Protein AF-0000000081539614 (afdb_homodimer)

pLDDT: mean 86.67, std 14.62, range [28.11, 97.62]

InterPro domains:
  IPR007257 DNA replication complex GINS protein Psf2 [PTHR12772] (9-79)
  IPR056784 DNA replication complex GINS protein PSF2, N-terminal domain [PF25005] (13-72)
  IPR056784 DNA replication complex GINS protein PSF2, N-terminal domain [cd21694] (13-74)

Nearest PDB structures (foldseek):
  8q6o-assembly1_H  TM=7.334E-01  e=3.463E-07  Xenopus laevis
  2e9x-assembly1_B  TM=7.491E-01  e=1.817E-06  Homo sapiens
  2eho-assembly1_C  TM=7.330E-01  e=1.705E-06  Homo sapiens
  8ouw-assembly1_B  TM=8.149E-01  e=2.645E-05  Caenorhabditis elegans
  5u8t-assembly1_B  TM=4.948E-01  e=7.763E-04  Saccharomyces cerevisiae S288C

Organism: NCBI:txid157183

Foldseek 3Di:
DAPPVVLPCPDDPVRSVLVLQVVQKFKKAFPDFDAWDQDPNGIWDRHDPRDITIGGPVVVVVCVVVVGIGTDDDPVPDD/DAPPVVLPCPDDPVRSVLVLQVVQKFKKAFPDADQWDQDPNGIWDRHDPRDITIGGPVVVVVCVVVVGIGTDDDPVPDD

Sequence (158 aa):
MALPRSLDAGFLPSEVEYIASIETEVKIVPLLSFDRVRLLGGIYGPFRPPAQAKVPLWLAAYLKRRNKCAIVPPAWLTVMALPRSLDAGFLPSEVEYIASIETEVKIVPLLSFDRVRLLGGIYGPFRPPAQAKVPLWLAAYLKRRNKCAIVPPAWLTV

Radius of gyration: 15.55 Å; Cα contacts (8 Å, |Δi|>4): 298; chains: 2; bounding box: 23×44×35 Å

Secondary structure (DSSP, 8-state):
--S-TTT-SS--HHHHHHHHHHHTEEEEEESS-B--EE-SS-EE--B-TTS-EEEEHHHHHHHHHTTSEEEE--TT---/--S-TTT-SS--HHHHHHHHHHHTEEEEEESS-B--EE-SS-EE--B-TTS-EEEEHHHHHHHHHTTSEEEE--TT---

Structure (mmCIF, N/CA/C/O backbone):
data_AF-0000000081539614-model_v1
#
loop_
_entity.id
_entity.type
_entity.pdbx_description
1 polymer 'DNA replication complex GINS protein PSF2'
#
loop_
_atom_site.group_PDB
_atom_site.id
_atom_site.type_symbol
_atom_site.label_atom_id
_atom_site.label_alt_id
_atom_site.label_comp_id
_atom_site.label_asym_id
_atom_site.label_entity_id
_atom_site.label_seq_id
_atom_site.pdbx_PDB_ins_code
_atom_site.Cartn_x
_atom_site.Cartn_y
_atom_site.Cartn_z
_atom_site.occupancy
_atom_site.B_iso_or_equiv
_atom_site.auth_seq_id
_atom_site.auth_comp_id
_atom_site.auth_asym_id
_atom_site.auth_atom_id
_atom_site.pdbx_PDB_model_num
ATOM 1 N N . MET A 1 1 ? 3.887 -14.008 -19.172 1 28.11 1 MET A N 1
ATOM 2 C CA . MET A 1 1 ? 3.025 -14.891 -18.391 1 28.11 1 MET A CA 1
ATOM 3 C C . MET A 1 1 ? 2.146 -14.086 -17.422 1 28.11 1 MET A C 1
ATOM 5 O O . MET A 1 1 ? 2.637 -13.203 -16.719 1 28.11 1 MET A O 1
ATOM 9 N N . ALA A 1 2 ? 0.831 -13.977 -17.641 1 38.81 2 ALA A N 1
ATOM 10 C CA . ALA A 1 2 ? -0.249 -13.195 -17.031 1 38.81 2 ALA A CA 1
ATOM 11 C C . ALA A 1 2 ? -0.242 -13.336 -15.516 1 38.81 2 ALA A C 1
ATOM 13 O O . ALA A 1 2 ? 0.334 -14.281 -14.977 1 38.81 2 ALA A O 1
ATOM 14 N N . LEU A 1 3 ? -0.349 -12.305 -14.812 1 51.34 3 LEU A N 1
ATOM 15 C CA . LEU A 1 3 ? -0.748 -12.609 -13.445 1 51.34 3 LEU A CA 1
ATOM 16 C C . LEU A 1 3 ? -1.45 -13.969 -13.383 1 51.34 3 LEU A C 1
ATOM 18 O O . LEU A 1 3 ? -2.127 -14.367 -14.328 1 51.34 3 LEU A O 1
ATOM 22 N N . PRO A 1 4 ? -0.875 -14.984 -12.562 1 50.72 4 PRO A N 1
ATOM 23 C CA . PRO A 1 4 ? -1.728 -16.172 -12.625 1 50.72 4 PRO A CA 1
ATOM 24 C C . PRO A 1 4 ? -3.182 -15.844 -12.953 1 50.72 4 PRO A C 1
ATOM 26 O O . PRO A 1 4 ? -3.648 -14.742 -12.664 1 50.72 4 PRO A O 1
ATOM 29 N N . ARG A 1 5 ? -3.631 -16.516 -13.953 1 50.88 5 ARG A N 1
ATOM 30 C CA . ARG A 1 5 ? -5.039 -16.328 -14.281 1 50.88 5 ARG A CA 1
ATOM 31 C C . ARG A 1 5 ? -5.801 -15.711 -13.109 1 50.88 5 ARG A C 1
ATOM 33 O O . ARG A 1 5 ? -6.758 -14.961 -13.312 1 50.88 5 ARG A O 1
ATOM 40 N N . SER A 1 6 ? -5.098 -15.938 -11.938 1 54.38 6 SER A N 1
ATOM 41 C CA . SER A 1 6 ? -5.828 -15.609 -10.719 1 54.38 6 SER A CA 1
ATOM 42 C C . SER A 1 6 ? -5.762 -14.117 -10.422 1 54.38 6 SER A C 1
ATOM 44 O O . SER A 1 6 ? -6.707 -13.547 -9.867 1 54.38 6 SER A O 1
ATOM 46 N N . LEU A 1 7 ? -4.641 -13.5 -10.633 1 56.75 7 LEU A N 1
ATOM 47 C CA . LEU A 1 7 ? -4.645 -12.055 -10.43 1 56.75 7 LEU A CA 1
ATOM 48 C C . LEU A 1 7 ? -5.055 -11.32 -11.703 1 56.75 7 LEU A C 1
ATOM 50 O O . LEU A 1 7 ? -5.535 -10.188 -11.648 1 56.75 7 LEU A O 1
ATOM 54 N N . ASP A 1 8 ? -4.852 -12.102 -12.859 1 57.62 8 ASP A N 1
ATOM 55 C CA . ASP A 1 8 ? -5.098 -11.539 -14.188 1 57.62 8 ASP A CA 1
ATOM 56 C C . ASP A 1 8 ? -6.555 -11.719 -14.594 1 57.62 8 ASP A C 1
ATOM 58 O O . ASP A 1 8 ? -6.867 -11.789 -15.789 1 57.62 8 ASP A O 1
ATOM 62 N N . ALA A 1 9 ? -7.375 -11.828 -13.734 1 61.03 9 ALA A N 1
ATOM 63 C CA . ALA A 1 9 ? -8.758 -11.977 -14.164 1 61.03 9 ALA A CA 1
ATOM 64 C C . ALA A 1 9 ? -9.094 -11 -15.297 1 61.03 9 ALA A C 1
ATOM 66 O O . ALA A 1 9 ? -10.258 -10.633 -15.477 1 61.03 9 ALA A O 1
ATOM 67 N N . GLY A 1 10 ? -7.938 -10.625 -16.047 1 78.25 10 GLY A N 1
ATOM 68 C CA . GLY A 1 10 ? -8.367 -9.758 -17.141 1 78.25 10 GLY A CA 1
ATOM 69 C C . GLY A 1 10 ? -8.297 -8.281 -16.781 1 78.25 10 GLY A C 1
ATOM 70 O O . GLY A 1 10 ? -8.672 -7.43 -17.578 1 78.25 10 GLY A O 1
ATOM 71 N N . PHE A 1 11 ? -7.879 -8.055 -15.789 1 85.94 11 PHE A N 1
ATOM 72 C CA . PHE A 1 11 ? -7.848 -6.664 -15.359 1 85.94 11 PHE A CA 1
ATOM 73 C C . PHE A 1 11 ? -6.645 -5.941 -15.961 1 85.94 11 PHE A C 1
ATOM 75 O O . PHE A 1 11 ? -5.566 -6.523 -16.078 1 85.94 11 PHE A O 1
ATOM 82 N N . LEU A 1 12 ? -6.891 -4.703 -16.297 1 88.38 12 LEU A N 1
ATOM 83 C CA . LEU A 1 12 ? -5.781 -3.824 -16.656 1 88.38 12 LEU A CA 1
ATOM 84 C C . LEU A 1 12 ? -4.922 -3.516 -15.43 1 88.38 12 LEU A C 1
ATOM 86 O O . LEU A 1 12 ? -5.41 -3.555 -14.297 1 88.38 12 LEU A O 1
ATOM 90 N N . PRO A 1 13 ? -3.729 -3.221 -15.703 1 89.12 13 PRO A N 1
ATOM 91 C CA . PRO A 1 13 ? -2.846 -2.877 -14.586 1 89.12 13 PRO A CA 1
ATOM 92 C C . PRO A 1 13 ? -3.432 -1.799 -13.68 1 89.12 13 PRO A C 1
ATOM 94 O O . PRO A 1 13 ? -3.328 -1.895 -12.453 1 89.12 13 PRO A O 1
ATOM 97 N N . SER A 1 14 ? -3.998 -0.842 -14.281 1 88.38 14 SER A N 1
ATOM 98 C CA . SER A 1 14 ? -4.609 0.239 -13.516 1 88.38 14 SER A CA 1
ATOM 99 C C . SER A 1 14 ? -5.754 -0.275 -12.656 1 88.38 14 SER A C 1
ATOM 101 O O . SER A 1 14 ? -5.957 0.198 -11.531 1 88.38 14 SER A O 1
ATOM 103 N N . GLU A 1 15 ? -6.484 -1.229 -13.133 1 90.75 15 GLU A N 1
ATOM 104 C CA . GLU A 1 15 ? -7.609 -1.81 -12.406 1 90.75 15 GLU A CA 1
ATOM 105 C C . GLU A 1 15 ? -7.133 -2.633 -11.219 1 90.75 15 GLU A C 1
ATOM 107 O O . GLU A 1 15 ? -7.719 -2.562 -10.133 1 90.75 15 GLU A O 1
ATOM 112 N N . VAL A 1 16 ? -6.07 -3.34 -11.43 1 90.44 16 VAL A N 1
ATOM 113 C CA . VAL A 1 16 ? -5.516 -4.152 -10.352 1 90.44 16 VAL A CA 1
ATOM 114 C C . VAL A 1 16 ? -5.047 -3.252 -9.211 1 90.44 16 VAL A C 1
ATOM 116 O O . VAL A 1 16 ? -5.348 -3.508 -8.047 1 90.44 16 VAL A O 1
ATOM 119 N N . GLU A 1 17 ? -4.371 -2.191 -9.617 1 91.38 17 GLU A N 1
ATOM 120 C CA . GLU A 1 17 ? -3.869 -1.26 -8.609 1 91.38 17 GLU A CA 1
ATOM 121 C C . GLU A 1 17 ? -5.016 -0.587 -7.859 1 91.38 17 GLU A C 1
ATOM 123 O O . GLU A 1 17 ? -4.934 -0.376 -6.648 1 91.38 17 GLU A O 1
ATOM 128 N N . TYR A 1 18 ? -6.059 -0.31 -8.68 1 91.94 18 TYR A N 1
ATOM 129 C CA . TYR A 1 18 ? -7.23 0.3 -8.062 1 91.94 18 TYR A CA 1
ATOM 130 C C . TYR A 1 18 ? -7.895 -0.663 -7.082 1 91.94 18 TYR A C 1
ATOM 132 O O . TYR A 1 18 ? -8.211 -0.286 -5.953 1 91.94 18 TYR A O 1
ATOM 140 N N . ILE A 1 19 ? -8.094 -1.866 -7.445 1 92.38 19 ILE A N 1
ATOM 141 C CA . ILE A 1 19 ? -8.75 -2.883 -6.629 1 92.38 19 ILE A CA 1
ATOM 142 C C . ILE A 1 19 ? -7.91 -3.16 -5.383 1 92.38 19 ILE A C 1
ATOM 144 O O . ILE A 1 19 ? -8.445 -3.225 -4.273 1 92.38 19 ILE A O 1
ATOM 148 N N . ALA A 1 20 ? -6.605 -3.295 -5.57 1 93.5 20 ALA A N 1
ATOM 149 C CA . ALA A 1 20 ? -5.707 -3.549 -4.445 1 93.5 20 ALA A CA 1
ATOM 150 C C . ALA A 1 20 ? -5.777 -2.422 -3.422 1 93.5 20 ALA A C 1
ATOM 152 O O . ALA A 1 20 ? -5.805 -2.672 -2.215 1 93.5 20 ALA A O 1
ATOM 153 N N . SER A 1 21 ? -5.809 -1.207 -3.904 1 94 21 SER A N 1
ATOM 154 C CA . SER A 1 21 ? -5.879 -0.047 -3.02 1 94 21 SER A CA 1
ATOM 155 C C . SER A 1 21 ? -7.164 -0.055 -2.201 1 94 21 SER A C 1
ATOM 157 O O . SER A 1 21 ? -7.148 0.253 -1.007 1 94 21 SER A O 1
ATOM 159 N N . ILE A 1 22 ? -8.305 -0.494 -2.861 1 92.38 22 ILE A N 1
ATOM 160 C CA . ILE A 1 22 ? -9.602 -0.505 -2.195 1 92.38 22 ILE A CA 1
ATOM 161 C C . ILE A 1 22 ? -9.648 -1.644 -1.179 1 92.38 22 ILE A C 1
ATOM 163 O O . ILE A 1 22 ? -10.133 -1.464 -0.06 1 92.38 22 ILE A O 1
ATOM 167 N N . GLU A 1 23 ? -9.07 -2.721 -1.466 1 92.12 23 GLU A N 1
ATOM 168 C CA . GLU A 1 23 ? -9.156 -3.912 -0.627 1 92.12 23 GLU A CA 1
ATOM 169 C C . GLU A 1 23 ? -8.211 -3.812 0.569 1 92.12 23 GLU A C 1
ATOM 171 O O . GLU A 1 23 ? -8.375 -4.531 1.556 1 92.12 23 GLU A O 1
ATOM 176 N N . THR A 1 24 ? -7.203 -2.908 0.438 1 93.44 24 THR A N 1
ATOM 177 C CA . THR A 1 24 ? -6.211 -2.834 1.506 1 93.44 24 THR A CA 1
ATOM 178 C C . THR A 1 24 ? -6.332 -1.518 2.266 1 93.44 24 THR A C 1
ATOM 180 O O . THR A 1 24 ? -5.391 -1.098 2.943 1 93.44 24 THR A O 1
ATOM 183 N N . GLU A 1 25 ? -7.418 -0.866 2.154 1 94.88 25 GLU A N 1
ATOM 184 C CA . GLU A 1 25 ? -7.645 0.365 2.904 1 94.88 25 GLU A CA 1
ATOM 185 C C . GLU A 1 25 ? -7.617 0.106 4.41 1 94.88 25 GLU A C 1
ATOM 187 O O . GLU A 1 25 ? -8.055 -0.948 4.871 1 94.88 25 GLU A O 1
ATOM 192 N N . VAL A 1 26 ? -7.086 1.129 5.145 1 95.19 26 VAL A N 1
ATOM 193 C CA . VAL A 1 26 ? -7.031 1.049 6.602 1 95.19 26 VAL A CA 1
ATOM 194 C C . VAL A 1 26 ? -7.434 2.391 7.211 1 95.19 26 VAL A C 1
ATOM 196 O O . VAL A 1 26 ? -7.504 3.402 6.504 1 95.19 26 VAL A O 1
ATOM 199 N N . LYS A 1 27 ? -7.707 2.367 8.516 1 96.19 27 LYS A N 1
ATOM 200 C CA . LYS A 1 27 ? -7.953 3.6 9.258 1 96.19 27 LYS A CA 1
ATOM 201 C C . LYS A 1 27 ? -6.68 4.098 9.938 1 96.19 27 LYS A C 1
ATOM 203 O O . LYS A 1 27 ? -5.871 3.301 10.414 1 96.19 27 LYS A O 1
ATOM 208 N N . ILE A 1 28 ? -6.531 5.359 9.891 1 96.88 28 ILE A N 1
ATOM 209 C CA . ILE A 1 28 ? -5.41 5.965 10.602 1 96.88 28 ILE A CA 1
ATOM 210 C C . ILE A 1 28 ? -5.918 7.074 11.523 1 96.88 28 ILE A C 1
ATOM 212 O O . ILE A 1 28 ? -7.02 7.59 11.328 1 96.88 28 ILE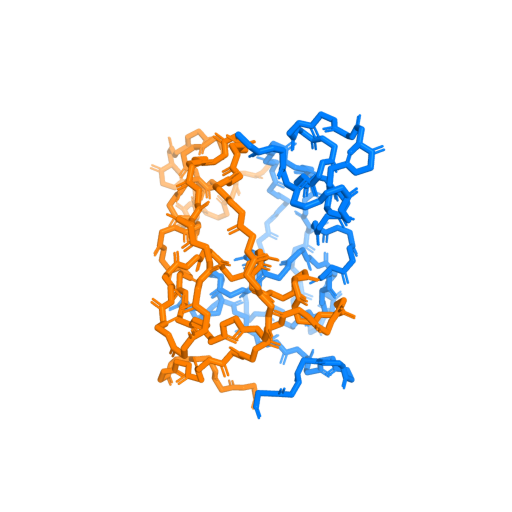 A O 1
ATOM 216 N N . VAL A 1 29 ? -5.133 7.328 12.516 1 97.62 29 VAL A N 1
ATOM 217 C CA . VAL A 1 29 ? -5.32 8.516 13.344 1 97.62 29 VAL A CA 1
ATOM 218 C C . VAL A 1 29 ? -4.203 9.516 13.078 1 97.62 29 VAL A C 1
ATOM 220 O O . VAL A 1 29 ? -3.041 9.266 13.406 1 97.62 29 VAL A O 1
ATOM 223 N N . PRO A 1 30 ? -4.539 10.625 12.414 1 96.69 30 PRO A N 1
ATOM 224 C CA . PRO A 1 30 ? -3.49 11.617 12.164 1 96.69 30 PRO A CA 1
ATOM 225 C C . PRO A 1 30 ? -2.918 12.211 13.445 1 96.69 30 PRO A C 1
ATOM 227 O O . PRO A 1 30 ? -3.643 12.367 14.438 1 96.69 30 PRO A O 1
ATOM 230 N N . LEU A 1 31 ? -1.663 12.508 13.375 1 95.94 31 LEU A N 1
ATOM 231 C CA . LEU A 1 31 ? -1.022 13.125 14.531 1 95.94 31 LEU A CA 1
ATOM 232 C C . LEU A 1 31 ? -0.976 14.648 14.383 1 95.94 31 LEU A C 1
ATOM 234 O O . LEU A 1 31 ? -0.811 15.367 15.367 1 95.94 31 LEU A O 1
ATOM 238 N N . LEU A 1 32 ? -1.069 15.148 13.141 1 93.19 32 LEU A N 1
ATOM 239 C CA . LEU A 1 32 ? -1.095 16.562 12.812 1 93.19 32 LEU A CA 1
ATOM 240 C C . LEU A 1 32 ? -2.232 16.891 11.844 1 93.19 32 LEU A C 1
ATOM 242 O O . LEU A 1 32 ? -2.768 15.984 11.195 1 93.19 32 LEU A O 1
ATOM 246 N N . SER A 1 33 ? -2.602 18.062 11.805 1 93.88 33 SER A N 1
ATOM 247 C CA . SER A 1 33 ? -3.658 18.5 10.906 1 93.88 33 SER A CA 1
ATOM 248 C C . SER A 1 33 ? -3.088 18.953 9.562 1 93.88 33 SER A C 1
ATOM 250 O O . SER A 1 33 ? -2.135 19.734 9.523 1 93.88 33 SER A O 1
ATOM 252 N N . PHE A 1 34 ? -3.623 18.391 8.555 1 90.81 34 PHE A N 1
ATOM 253 C CA . PHE A 1 34 ? -3.256 18.906 7.238 1 90.81 34 PHE A CA 1
ATOM 254 C C . PHE A 1 34 ? -4.391 18.688 6.242 1 90.81 34 PHE A C 1
ATOM 256 O O . PHE A 1 34 ? -5.258 17.828 6.453 1 90.81 34 PHE A O 1
ATOM 263 N N . ASP A 1 35 ? -4.34 19.453 5.273 1 91.31 35 ASP A N 1
ATOM 264 C CA . ASP A 1 35 ? -5.422 19.484 4.297 1 91.31 35 ASP A CA 1
ATOM 265 C C . ASP A 1 35 ? -5.398 18.25 3.408 1 91.31 35 ASP A C 1
ATOM 267 O O . ASP A 1 35 ? -4.594 17.344 3.623 1 91.31 35 ASP A O 1
ATOM 271 N N . ARG A 1 36 ? -6.309 18.25 2.484 1 92.69 36 ARG A N 1
ATOM 272 C CA . ARG A 1 36 ? -6.469 17.109 1.582 1 92.69 36 ARG A CA 1
ATOM 273 C C . ARG A 1 36 ? -5.273 16.984 0.645 1 92.69 36 ARG A C 1
ATOM 275 O O . ARG A 1 36 ? -4.613 17.984 0.333 1 92.69 36 ARG A O 1
ATOM 282 N N . VAL A 1 37 ? -5.059 15.773 0.327 1 90 37 VAL A N 1
ATOM 283 C CA . VAL A 1 37 ? -4.004 15.477 -0.639 1 90 37 VAL A CA 1
ATOM 284 C C . VAL A 1 37 ? -4.605 14.805 -1.872 1 90 37 VAL A C 1
ATOM 286 O O . VAL A 1 37 ? -5.363 13.844 -1.755 1 90 37 VAL A O 1
ATOM 289 N N . ARG A 1 38 ? -4.281 15.391 -3.02 1 90.94 38 ARG A N 1
ATOM 290 C CA . ARG A 1 38 ? -4.723 14.805 -4.281 1 90.94 38 ARG A CA 1
ATOM 291 C C . ARG A 1 38 ? -3.617 13.961 -4.91 1 90.94 38 ARG A C 1
ATOM 293 O O . ARG A 1 38 ? -2.529 14.461 -5.191 1 90.94 38 ARG A O 1
ATOM 300 N N . LEU A 1 39 ? -3.9 12.703 -5.082 1 91.38 39 LEU A N 1
ATOM 301 C CA . LEU A 1 39 ? -2.971 11.781 -5.723 1 91.38 39 LEU A CA 1
ATOM 302 C C . LEU A 1 39 ? -3.615 11.117 -6.938 1 91.38 39 LEU A C 1
ATOM 304 O O . LEU A 1 39 ? -4.738 11.461 -7.312 1 91.38 39 LEU A O 1
ATOM 308 N N . LEU A 1 40 ? -2.904 10.172 -7.52 1 87 40 LEU A N 1
ATOM 309 C C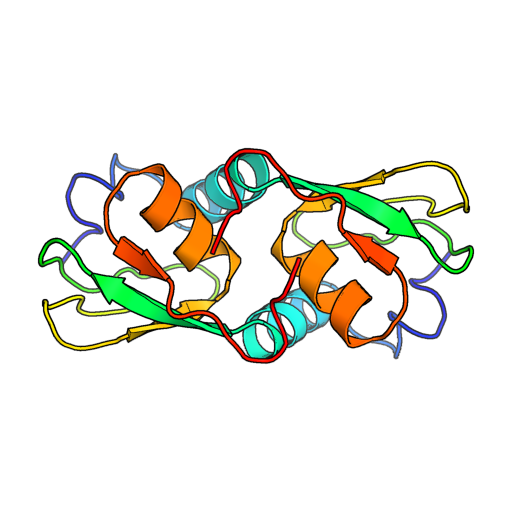A . LEU A 1 40 ? -3.43 9.477 -8.688 1 87 40 LEU A CA 1
ATOM 310 C C . LEU A 1 40 ? -4.598 8.578 -8.312 1 87 40 LEU A C 1
ATOM 312 O O . LEU A 1 40 ? -5.555 8.43 -9.078 1 87 40 LEU A O 1
ATOM 316 N N . GLY A 1 41 ? -4.371 8.141 -7.141 1 86.88 41 GLY A N 1
ATOM 317 C CA . 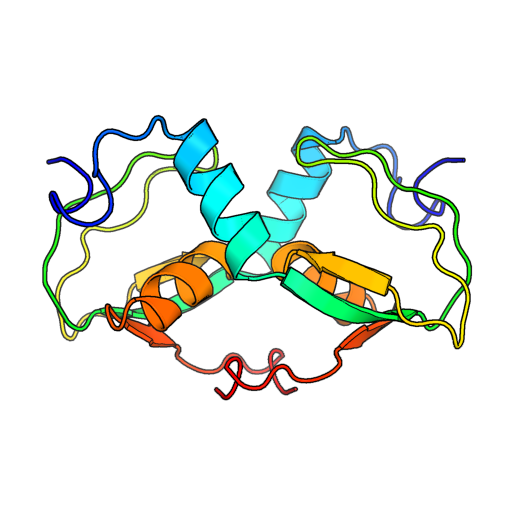GLY A 1 41 ? -5.352 7.164 -6.699 1 86.88 41 GLY A CA 1
ATOM 318 C C . GLY A 1 41 ? -6.598 7.793 -6.109 1 86.88 41 GLY A C 1
ATOM 319 O O . GLY A 1 41 ? -7.594 7.105 -5.871 1 86.88 41 GLY A O 1
ATOM 320 N N . GLY A 1 42 ? -6.496 9.094 -5.828 1 90 42 GLY A N 1
ATOM 321 C CA . GLY A 1 42 ? -7.656 9.75 -5.246 1 90 42 GLY A CA 1
ATOM 322 C C . GLY A 1 42 ? -7.293 10.93 -4.363 1 90 42 GLY A C 1
ATOM 323 O O . GLY A 1 42 ? -6.145 11.375 -4.359 1 90 42 GLY A O 1
ATOM 324 N N . ILE A 1 43 ? -8.359 11.445 -3.789 1 92 43 ILE A N 1
ATOM 325 C CA . ILE A 1 43 ? -8.219 12.539 -2.834 1 92 43 ILE A CA 1
ATOM 326 C C . ILE A 1 43 ? -8.391 12.008 -1.413 1 92 43 ILE A C 1
ATOM 328 O O . ILE A 1 43 ? -9.359 11.305 -1.116 1 92 43 ILE A O 1
ATOM 332 N N . TYR A 1 44 ? -7.422 12.312 -0.524 1 94.62 44 TYR A N 1
ATOM 333 C CA . TYR A 1 44 ? -7.434 11.797 0.842 1 94.62 44 TYR A CA 1
ATOM 334 C C . TYR A 1 44 ? -7.414 12.938 1.853 1 94.62 44 TYR A C 1
ATOM 336 O O . TYR A 1 44 ? -6.727 13.945 1.654 1 94.62 44 TYR A O 1
ATOM 344 N N . GLY A 1 45 ? -8.062 12.75 2.994 1 92.5 45 GLY A N 1
ATOM 345 C CA . GLY A 1 45 ? -8.148 13.773 4.027 1 92.5 45 GLY A CA 1
ATOM 346 C C . GLY A 1 45 ? -9.438 14.562 3.984 1 92.5 45 GLY A C 1
ATOM 347 O O . GLY A 1 45 ? -10.414 14.133 3.363 1 92.5 45 GLY A O 1
ATOM 348 N N . PRO A 1 46 ? -9.539 15.664 4.547 1 94.69 46 PRO A N 1
ATOM 349 C CA . PRO A 1 46 ? -8.516 16.234 5.414 1 94.69 46 PRO A CA 1
ATOM 350 C C . PRO A 1 46 ? -8.164 15.344 6.598 1 94.69 46 PRO A C 1
ATOM 352 O O . PRO A 1 46 ? -8.891 14.383 6.887 1 94.69 46 PRO A O 1
ATOM 355 N N . PHE A 1 47 ? -6.98 15.641 7.102 1 96.25 47 PHE A N 1
ATOM 356 C CA . PHE A 1 47 ? -6.527 14.945 8.305 1 96.25 47 PHE A CA 1
ATOM 357 C C . PHE A 1 47 ? -6.609 15.852 9.523 1 96.25 47 PHE A C 1
ATOM 359 O O . PHE A 1 47 ? -5.945 16.891 9.57 1 96.25 47 PHE A O 1
ATOM 366 N N . ARG A 1 48 ? -7.441 15.469 10.453 1 95.88 48 ARG A N 1
ATOM 367 C CA . ARG A 1 48 ? -7.695 16.281 11.641 1 95.88 48 ARG A CA 1
ATOM 368 C C . ARG A 1 48 ? -7.758 15.406 12.898 1 95.88 48 ARG A C 1
ATOM 370 O O . ARG A 1 48 ? -8.797 14.828 13.211 1 95.88 48 ARG A O 1
ATOM 377 N N . PRO A 1 49 ? -6.668 15.445 13.664 1 95.19 49 PRO A N 1
ATOM 378 C CA . PRO A 1 49 ? -6.738 14.672 14.914 1 95.19 49 PRO A CA 1
ATOM 379 C C . PRO A 1 49 ? -7.863 15.141 15.828 1 95.19 49 PRO A C 1
ATOM 381 O O . PRO A 1 49 ? -8.203 16.328 15.844 1 95.19 49 PRO A O 1
ATOM 384 N N . PRO A 1 50 ? -8.477 14.172 16.547 1 96.06 50 PRO A N 1
ATOM 385 C CA . PRO A 1 50 ? -8.227 12.727 16.656 1 96.06 50 PRO A CA 1
ATOM 386 C C . PRO A 1 50 ? -9.102 11.914 15.703 1 96.06 50 PRO A C 1
ATOM 388 O O . PRO A 1 50 ? -9.172 10.688 15.828 1 96.06 50 PRO A O 1
ATOM 391 N N . ALA A 1 51 ? -9.766 12.586 14.727 1 97.38 51 ALA A N 1
ATOM 392 C CA . ALA A 1 51 ? -10.68 11.883 13.828 1 97.38 51 ALA A CA 1
ATOM 393 C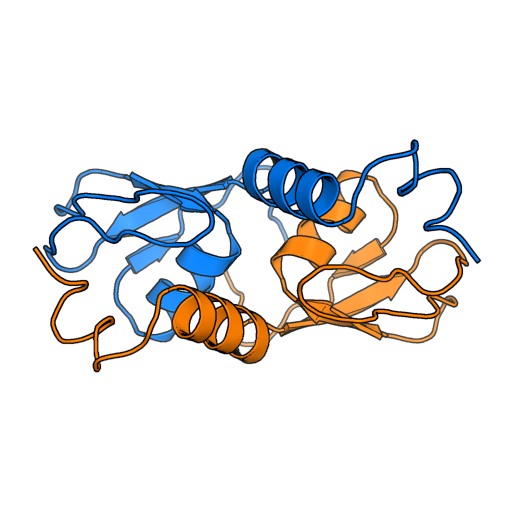 C . ALA A 1 51 ? -9.922 10.898 12.938 1 97.38 51 ALA A C 1
ATOM 395 O O . ALA A 1 51 ? -8.867 11.227 12.391 1 97.38 51 ALA A O 1
ATOM 396 N N . GLN A 1 52 ? -10.477 9.734 12.859 1 97.44 52 GLN A N 1
ATOM 397 C CA . GLN A 1 52 ? -9.867 8.727 12 1 97.44 52 GLN A CA 1
ATOM 398 C C . GLN A 1 52 ? -10.102 9.039 10.523 1 97.44 52 GLN A C 1
ATOM 400 O O . GLN A 1 52 ? -11.102 9.672 10.172 1 97.44 52 GLN A O 1
ATOM 405 N N . ALA A 1 53 ? -9.219 8.641 9.688 1 97.31 53 ALA A N 1
ATOM 406 C CA . ALA A 1 53 ? -9.352 8.758 8.242 1 97.31 53 ALA A CA 1
ATOM 407 C C . AL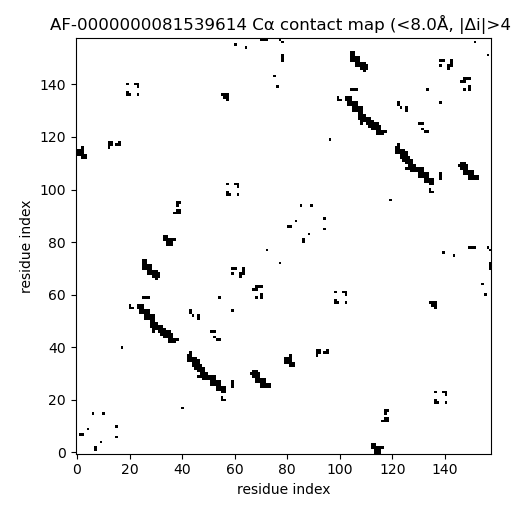A A 1 53 ? -9.062 7.422 7.559 1 97.31 53 ALA A C 1
ATOM 409 O O . ALA A 1 53 ? -8.203 6.66 8.008 1 97.31 53 ALA A O 1
ATOM 410 N N . LYS A 1 54 ? -9.773 7.195 6.5 1 96.62 54 LYS A N 1
ATOM 411 C CA . LYS A 1 54 ? -9.531 5.996 5.707 1 96.62 54 LYS A CA 1
ATOM 412 C C . LYS A 1 54 ? -8.594 6.285 4.539 1 96.62 54 LYS A C 1
ATOM 414 O O . LYS A 1 54 ? -8.805 7.238 3.787 1 96.62 54 LYS A O 1
ATOM 419 N N . VAL A 1 55 ? -7.562 5.516 4.418 1 96.88 55 VAL A N 1
ATOM 420 C CA . VAL A 1 55 ? -6.59 5.688 3.346 1 96.88 55 VAL A CA 1
ATOM 421 C C . VAL A 1 55 ? -6.098 4.324 2.869 1 96.88 55 VAL A C 1
ATOM 423 O O . VAL A 1 55 ? -6.223 3.328 3.588 1 96.88 55 VAL A O 1
ATOM 426 N N . PRO A 1 56 ? -5.602 4.27 1.684 1 95.88 56 PRO A N 1
ATOM 427 C CA . PRO A 1 56 ? -4.961 3.016 1.282 1 95.88 56 PRO A CA 1
ATOM 428 C C . PRO A 1 56 ? -3.771 2.652 2.166 1 95.88 56 PRO A C 1
ATOM 430 O O . PRO A 1 56 ? -3.102 3.539 2.703 1 95.88 56 PRO A O 1
ATOM 433 N N . LEU A 1 57 ? -3.445 1.479 2.238 1 94.62 57 LEU A N 1
ATOM 434 C CA . LEU A 1 57 ? -2.4 0.982 3.127 1 94.62 57 LEU A CA 1
ATOM 435 C C . LEU A 1 57 ? -1.066 1.659 2.828 1 94.62 57 LEU A C 1
ATOM 437 O O . LEU A 1 57 ? -0.323 2.01 3.748 1 94.62 57 LEU A O 1
ATOM 441 N N . TRP A 1 58 ? -0.751 1.783 1.588 1 94 58 TRP A N 1
ATOM 442 C CA . TRP A 1 58 ? 0.545 2.359 1.245 1 94 58 TRP A CA 1
ATOM 443 C C . TRP A 1 58 ? 0.65 3.799 1.739 1 94 58 TRP A C 1
ATOM 445 O O . TRP A 1 58 ? 1.729 4.25 2.129 1 94 58 TRP A O 1
ATOM 455 N N . LEU A 1 59 ? -0.371 4.543 1.715 1 95.12 59 LEU A N 1
ATOM 456 C CA . LEU A 1 59 ? -0.355 5.91 2.219 1 95.12 59 LEU A CA 1
ATOM 457 C C . LEU A 1 59 ? -0.256 5.926 3.74 1 95.12 59 LEU A C 1
ATOM 459 O O . LEU A 1 59 ? 0.484 6.734 4.309 1 95.12 59 LEU A O 1
ATOM 463 N N . ALA A 1 60 ? -0.987 4.988 4.336 1 95.44 60 ALA A N 1
ATOM 464 C CA . ALA A 1 60 ? -0.914 4.852 5.785 1 95.44 60 ALA A CA 1
ATOM 465 C C . ALA A 1 60 ? 0.516 4.574 6.242 1 95.44 60 ALA A C 1
ATOM 467 O O . ALA A 1 60 ? 1.016 5.219 7.164 1 95.44 60 ALA A O 1
ATOM 468 N N . ALA A 1 61 ? 1.105 3.68 5.539 1 93.75 61 ALA A N 1
ATOM 469 C CA . ALA A 1 61 ? 2.473 3.289 5.875 1 93.75 61 ALA A CA 1
ATOM 470 C C . ALA A 1 61 ? 3.445 4.438 5.629 1 93.75 61 ALA A C 1
ATOM 472 O O . ALA A 1 61 ? 4.371 4.656 6.414 1 93.75 61 ALA A O 1
ATOM 473 N N . TYR A 1 62 ? 3.25 5.125 4.555 1 93.12 62 TYR A N 1
ATOM 474 C CA . TYR A 1 62 ? 4.086 6.27 4.203 1 93.12 62 TYR A CA 1
ATOM 475 C C . TYR A 1 62 ? 3.996 7.359 5.266 1 93.12 62 TYR A C 1
ATOM 477 O O . TYR A 1 62 ? 5.02 7.879 5.719 1 93.12 62 TYR A O 1
ATOM 485 N N . LEU A 1 63 ? 2.82 7.703 5.688 1 93.19 63 LEU A N 1
ATOM 486 C CA . LEU A 1 63 ? 2.592 8.727 6.703 1 93.19 63 LEU A CA 1
ATOM 487 C C . LEU A 1 63 ? 3.127 8.273 8.055 1 93.19 63 LEU A C 1
ATOM 489 O O . LEU A 1 63 ? 3.68 9.078 8.812 1 93.19 63 LEU A O 1
ATOM 493 N N . LYS A 1 64 ? 2.936 6.93 8.289 1 92.75 64 LYS A N 1
ATOM 494 C CA . LYS A 1 64 ? 3.455 6.391 9.539 1 92.75 64 LYS A CA 1
ATOM 495 C C . LYS A 1 64 ? 4.977 6.504 9.602 1 92.75 64 LYS A C 1
ATOM 497 O O . LYS A 1 64 ? 5.535 6.922 10.617 1 92.75 64 LYS A O 1
ATOM 502 N N . ARG A 1 65 ? 5.562 6.156 8.594 1 89.5 65 ARG A N 1
ATOM 503 C CA . ARG A 1 65 ? 7.016 6.227 8.516 1 89.5 65 ARG A CA 1
ATOM 504 C C . ARG A 1 65 ? 7.512 7.645 8.766 1 89.5 65 ARG A C 1
ATOM 506 O O . ARG A 1 65 ? 8.609 7.844 9.281 1 89.5 65 ARG A O 1
ATOM 513 N N . ARG A 1 66 ? 6.754 8.555 8.445 1 88.06 66 ARG A N 1
ATOM 514 C CA . ARG A 1 66 ? 7.105 9.961 8.609 1 88.06 66 ARG A CA 1
ATOM 515 C C . ARG A 1 66 ? 6.543 10.516 9.906 1 88.06 66 ARG A C 1
ATOM 517 O O . ARG A 1 66 ? 6.562 11.734 10.133 1 88.06 66 ARG A O 1
ATOM 524 N N . ASN A 1 67 ? 5.953 9.664 10.734 1 90.94 67 ASN A N 1
ATOM 525 C CA . ASN A 1 67 ? 5.445 10 12.055 1 90.94 67 ASN A CA 1
ATOM 526 C C . ASN A 1 67 ? 4.301 11 11.977 1 90.94 67 ASN A C 1
ATOM 528 O O . ASN A 1 67 ? 4.23 11.938 12.781 1 90.94 67 ASN A O 1
ATOM 532 N N . LYS A 1 68 ? 3.475 10.75 11 1 93.25 68 LYS A N 1
ATOM 533 C CA . LYS A 1 68 ? 2.371 11.688 10.797 1 93.25 68 LYS A CA 1
ATOM 534 C C . LYS A 1 68 ? 1.037 11.055 11.188 1 93.25 68 LYS A C 1
ATOM 536 O O . LYS A 1 68 ? 0.009 11.734 11.219 1 93.25 68 LYS A O 1
ATOM 541 N N . CYS A 1 69 ? 1.107 9.789 11.492 1 95.38 69 CYS A N 1
ATOM 542 C CA . CYS A 1 69 ? -0.131 9.125 11.875 1 95.38 69 CYS A CA 1
ATOM 543 C C . CYS A 1 69 ? 0.159 7.859 12.68 1 95.38 69 CYS A C 1
ATOM 545 O O . CYS A 1 69 ? 1.314 7.449 12.805 1 95.38 69 CYS A O 1
ATOM 547 N N . ALA A 1 70 ? -0.905 7.359 13.25 1 94.44 70 ALA A N 1
ATOM 548 C CA . ALA A 1 70 ? -0.951 5.992 13.758 1 94.44 70 ALA A CA 1
ATOM 549 C C . ALA A 1 70 ? -1.948 5.148 12.969 1 94.44 70 ALA A C 1
ATOM 551 O O . ALA A 1 70 ? -3.021 5.629 12.602 1 94.44 70 ALA A O 1
ATOM 552 N N . ILE A 1 71 ? -1.566 3.949 12.727 1 93.88 71 ILE A N 1
ATOM 553 C CA . ILE A 1 71 ? -2.445 3.057 11.977 1 93.88 71 ILE A CA 1
ATOM 554 C C . ILE A 1 71 ? -3.311 2.256 12.945 1 93.88 71 ILE A C 1
ATOM 556 O O . ILE A 1 71 ? -2.809 1.709 13.93 1 93.88 71 ILE A O 1
ATOM 560 N N . VAL A 1 72 ? -4.586 2.254 12.656 1 93 72 VAL A N 1
ATOM 561 C CA . VAL A 1 72 ? -5.512 1.387 13.375 1 93 72 VAL A CA 1
ATOM 562 C C . VAL A 1 72 ? -5.465 -0.021 12.789 1 93 72 VAL A C 1
ATOM 564 O O . VAL A 1 72 ? -5.832 -0.229 11.633 1 93 72 VAL A O 1
ATOM 567 N N . PRO A 1 73 ? -4.961 -0.95 13.539 1 86.12 73 PRO A N 1
ATOM 568 C CA . PRO A 1 73 ? -4.789 -2.297 12.992 1 86.12 73 PRO A CA 1
ATOM 569 C C . PRO A 1 73 ? -6.094 -2.887 12.461 1 86.12 73 PRO A C 1
ATOM 571 O O . PRO A 1 73 ? -7.059 -3.037 13.211 1 86.12 73 PRO A O 1
ATOM 574 N N . PRO A 1 74 ? -5.992 -3.176 11.18 1 84.81 74 PRO A N 1
ATOM 575 C CA . PRO A 1 74 ? -7.18 -3.863 10.664 1 84.81 74 PRO A CA 1
ATOM 576 C C . PRO A 1 74 ? -7.195 -5.352 11.008 1 84.81 74 PRO A C 1
ATOM 578 O O . PRO A 1 74 ? -6.152 -5.922 11.328 1 84.81 74 PRO A O 1
ATOM 581 N N . ALA A 1 75 ? -8.266 -5.934 10.969 1 80.31 75 ALA A N 1
ATOM 582 C CA . ALA A 1 75 ? -8.43 -7.332 11.344 1 80.31 75 ALA A CA 1
ATOM 583 C C . ALA A 1 75 ? -7.586 -8.242 10.453 1 80.31 75 ALA A C 1
ATOM 585 O O . ALA A 1 75 ? -7.105 -9.289 10.906 1 80.31 75 ALA A O 1
ATOM 586 N N . TRP A 1 76 ? -7.363 -7.832 9.352 1 79.06 76 TRP A N 1
ATOM 587 C CA . TRP A 1 76 ? -6.73 -8.719 8.383 1 79.06 76 TRP A CA 1
ATOM 588 C C . TRP A 1 76 ? -5.227 -8.477 8.32 1 79.06 76 TRP A C 1
ATOM 590 O O . TRP A 1 76 ? -4.484 -9.281 7.758 1 79.06 76 TRP A O 1
ATOM 600 N N . LEU A 1 77 ? -4.895 -7.23 8.836 1 75.81 77 LEU A N 1
ATOM 601 C CA . LEU A 1 77 ? -3.482 -6.875 8.75 1 75.81 77 LEU A CA 1
ATOM 602 C C . LEU A 1 77 ? -2.719 -7.359 9.977 1 75.81 77 LEU A C 1
ATOM 604 O O . LEU A 1 77 ? -2.734 -6.707 11.023 1 75.81 77 LEU A O 1
ATOM 608 N N . THR A 1 78 ? -2.629 -8.562 10.258 1 73.5 78 THR A N 1
ATOM 609 C CA . THR A 1 78 ? -1.777 -9.117 11.305 1 73.5 78 THR A CA 1
ATOM 610 C C . THR A 1 78 ? -0.528 -9.758 10.695 1 73.5 78 THR A C 1
ATOM 612 O O . THR A 1 78 ? -0.61 -10.469 9.695 1 73.5 78 THR A O 1
ATOM 615 N N . VAL A 1 79 ? 0.514 -9.078 10.922 1 63.47 79 VAL A N 1
ATOM 616 C CA . VAL A 1 79 ? 1.745 -9.648 10.383 1 63.47 79 VAL A CA 1
ATOM 617 C C . VAL A 1 79 ? 2.178 -10.836 11.234 1 63.47 79 VAL A C 1
ATOM 619 O O . VAL A 1 79 ? 1.857 -10.906 12.422 1 63.47 79 VAL A O 1
ATOM 622 N N . MET B 1 1 ? -5.461 22.938 -0.82 1 28.83 1 MET B N 1
ATOM 623 C CA . MET B 1 1 ? -4.48 22.953 0.264 1 28.83 1 MET B CA 1
ATOM 624 C C . MET B 1 1 ? -3.496 21.797 0.132 1 28.83 1 MET B C 1
ATOM 626 O O . MET B 1 1 ? -3.898 20.656 -0.066 1 28.83 1 MET B O 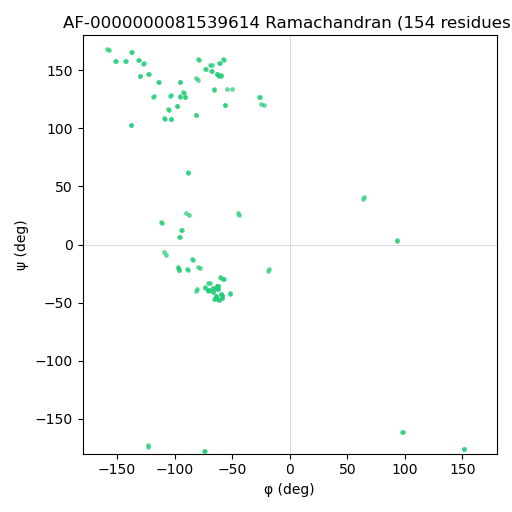1
ATOM 630 N N . ALA B 1 2 ? -2.23 22.047 -0.21 1 39.56 2 ALA B N 1
ATOM 631 C CA . ALA B 1 2 ? -1.108 21.203 -0.599 1 39.56 2 ALA B CA 1
ATOM 632 C C . ALA B 1 2 ? -0.851 20.125 0.447 1 39.56 2 ALA B C 1
ATOM 634 O O . ALA B 1 2 ? -1.263 20.25 1.602 1 39.56 2 ALA B O 1
ATOM 635 N N . LEU B 1 3 ? -0.668 18.938 0.074 1 52.06 3 LEU B N 1
ATOM 636 C CA . LEU B 1 3 ? -0.035 18.109 1.093 1 52.06 3 LEU B CA 1
ATOM 637 C C . LEU B 1 3 ? 0.774 18.969 2.064 1 52.06 3 LEU B C 1
ATOM 639 O O . LEU B 1 3 ? 1.338 20 1.675 1 52.06 3 LEU B O 1
ATOM 643 N N . PRO B 1 4 ? 0.43 18.922 3.438 1 51.56 4 PRO B N 1
ATOM 644 C CA . PRO B 1 4 ? 1.346 19.766 4.199 1 51.56 4 PRO B CA 1
ATOM 645 C C . PRO B 1 4 ? 2.709 19.922 3.529 1 51.56 4 PRO B C 1
ATOM 647 O O . PRO B 1 4 ? 3.139 19.031 2.791 1 51.56 4 PRO B O 1
ATOM 650 N N . ARG B 1 5 ? 3.053 21.125 3.375 1 51.81 5 ARG B N 1
ATOM 651 C CA . ARG B 1 5 ? 4.383 21.375 2.828 1 51.81 5 ARG B CA 1
ATOM 652 C C . ARG B 1 5 ? 5.27 20.141 2.971 1 51.81 5 ARG B C 1
ATOM 654 O O . ARG B 1 5 ? 6.129 19.891 2.123 1 51.81 5 ARG B O 1
ATOM 661 N N . SER B 1 6 ? 4.793 19.344 3.979 1 55.09 6 SER B N 1
ATOM 662 C CA . SER B 1 6 ? 5.684 18.25 4.355 1 55.09 6 SER B CA 1
ATOM 663 C C . SER B 1 6 ? 5.562 17.078 3.389 1 55.09 6 SER B C 1
ATOM 665 O O . SER B 1 6 ? 6.539 16.375 3.137 1 55.09 6 SER B O 1
ATOM 667 N N . LEU B 1 7 ? 4.375 16.797 2.953 1 57.19 7 LEU B N 1
ATOM 668 C CA . LEU B 1 7 ? 4.297 15.719 1.968 1 57.19 7 LEU B CA 1
ATOM 669 C C . LEU B 1 7 ? 4.449 16.266 0.553 1 57.19 7 LEU B C 1
ATOM 671 O O . LEU B 1 7 ? 4.828 15.539 -0.364 1 57.19 7 LEU B O 1
ATOM 675 N N . ASP B 1 8 ? 4.148 17.641 0.486 1 57.38 8 ASP B N 1
ATOM 676 C CA . ASP B 1 8 ? 4.141 18.312 -0.808 1 57.38 8 ASP B CA 1
ATOM 677 C C . ASP B 1 8 ? 5.52 18.875 -1.143 1 57.38 8 ASP B C 1
ATOM 679 O O . ASP B 1 8 ? 5.629 19.922 -1.791 1 57.38 8 ASP B O 1
ATOM 683 N N . ALA B 1 9 ? 6.445 18.344 -0.67 1 61.31 9 ALA B N 1
ATOM 684 C CA . ALA B 1 9 ? 7.742 18.906 -1.043 1 61.31 9 ALA B CA 1
ATOM 685 C C . ALA B 1 9 ? 7.812 19.172 -2.545 1 61.31 9 ALA B C 1
ATOM 687 O O . ALA B 1 9 ? 8.898 19.141 -3.135 1 61.31 9 ALA B O 1
ATOM 688 N N . GLY B 1 10 ? 6.547 19.422 -3.107 1 78.31 10 GLY B N 1
ATOM 689 C CA . GLY B 1 10 ? 6.719 19.75 -4.516 1 78.31 10 GLY B CA 1
ATOM 690 C C . GLY B 1 10 ? 6.594 18.531 -5.422 1 78.31 10 GLY B C 1
ATOM 691 O O . GLY B 1 10 ? 6.781 18.641 -6.637 1 78.31 10 GLY B O 1
ATOM 692 N N . PHE B 1 11 ? 6.344 17.578 -4.922 1 85.88 11 PHE B N 1
ATOM 693 C CA . PHE B 1 11 ? 6.27 16.359 -5.73 1 85.88 11 PHE B CA 1
ATOM 694 C C . PHE B 1 11 ? 4.938 16.281 -6.469 1 85.88 11 PHE B C 1
ATOM 696 O O . PHE B 1 11 ? 3.898 16.672 -5.926 1 85.88 11 PHE B O 1
ATOM 703 N N . LEU B 1 12 ? 5.035 15.797 -7.691 1 88.19 12 LEU B N 1
ATOM 704 C CA . LEU B 1 12 ? 3.818 15.438 -8.414 1 88.19 12 LEU B CA 1
ATOM 705 C C . LEU B 1 12 ? 3.135 14.242 -7.762 1 88.19 12 LEU B C 1
ATOM 707 O O . LEU B 1 12 ? 3.791 13.43 -7.105 1 88.19 12 LEU B O 1
ATOM 711 N N . PRO B 1 13 ? 1.898 14.164 -7.965 1 89 13 PRO B N 1
ATOM 712 C CA . PRO B 1 13 ? 1.173 13.023 -7.398 1 89 13 PRO B CA 1
ATOM 713 C C . PRO B 1 13 ? 1.806 11.68 -7.762 1 89 13 PRO B C 1
ATOM 715 O O . PRO B 1 13 ? 1.901 10.789 -6.914 1 89 13 PRO B O 1
ATOM 718 N N . SER B 1 14 ? 2.189 11.586 -8.961 1 88.19 14 SER B N 1
ATOM 719 C CA . SER B 1 14 ? 2.822 10.352 -9.422 1 88.19 14 SER B CA 1
ATOM 720 C C . SER B 1 14 ? 4.129 10.094 -8.672 1 88.19 14 SER B C 1
ATOM 722 O O . SER B 1 14 ? 4.465 8.945 -8.383 1 88.19 14 SER B O 1
ATOM 724 N N . GLU B 1 15 ? 4.852 11.125 -8.344 1 90.62 15 GLU B N 1
ATOM 725 C CA . GLU B 1 15 ? 6.121 11.016 -7.629 1 90.62 15 GLU B CA 1
ATOM 726 C C . GLU B 1 15 ? 5.902 10.578 -6.184 1 90.62 15 GLU B C 1
ATOM 728 O O . GLU B 1 15 ? 6.648 9.742 -5.66 1 90.62 15 GLU B O 1
ATOM 733 N N . VAL B 1 16 ? 4.871 11.102 -5.602 1 90.31 16 VAL B N 1
ATOM 734 C CA . VAL B 1 16 ? 4.559 10.742 -4.223 1 90.31 16 VAL B CA 1
ATOM 735 C C . VAL B 1 16 ? 4.203 9.258 -4.141 1 90.31 16 VAL B C 1
ATOM 737 O O . VAL B 1 16 ? 4.703 8.547 -3.268 1 90.31 16 VAL B O 1
ATOM 740 N N . GLU B 1 17 ? 3.393 8.852 -5.098 1 91.31 17 GLU B N 1
ATOM 741 C CA . GLU B 1 17 ? 2.984 7.453 -5.117 1 91.31 17 GLU B CA 1
ATOM 742 C C . GLU B 1 17 ? 4.18 6.535 -5.355 1 91.31 17 GLU B C 1
ATOM 744 O O . GLU B 1 17 ? 4.27 5.461 -4.758 1 91.31 17 GLU B O 1
ATOM 749 N N . TYR B 1 18 ? 5.055 7.07 -6.258 1 91.75 18 TYR B N 1
ATOM 750 C CA . TYR B 1 18 ? 6.262 6.293 -6.527 1 91.75 18 TYR B CA 1
ATOM 751 C C . TYR B 1 18 ? 7.137 6.195 -5.285 1 91.75 18 TYR B C 1
ATOM 753 O O . TYR B 1 18 ? 7.602 5.109 -4.926 1 91.75 18 TYR B O 1
ATOM 761 N N . ILE B 1 19 ? 7.371 7.25 -4.605 1 92.25 19 ILE B N 1
ATOM 762 C CA . ILE B 1 19 ? 8.219 7.309 -3.42 1 92.25 19 ILE B CA 1
ATOM 763 C C . ILE B 1 19 ? 7.609 6.457 -2.307 1 92.25 19 ILE B C 1
ATOM 765 O O . ILE B 1 19 ? 8.312 5.684 -1.655 1 92.25 19 ILE B O 1
ATOM 769 N N . ALA B 1 20 ? 6.316 6.586 -2.104 1 93.5 20 ALA B N 1
ATOM 770 C CA . ALA B 1 20 ? 5.629 5.812 -1.07 1 93.5 20 ALA B CA 1
ATOM 771 C C . ALA B 1 20 ? 5.773 4.316 -1.32 1 93.5 20 ALA B C 1
ATOM 773 O O . ALA B 1 20 ? 6.008 3.543 -0.387 1 93.5 20 ALA B O 1
ATOM 774 N N . SER B 1 21 ? 5.637 3.916 -2.562 1 93.94 21 SER B N 1
ATOM 775 C CA . SER B 1 21 ? 5.758 2.508 -2.926 1 93.94 21 SER B CA 1
ATOM 776 C C . SER B 1 21 ? 7.152 1.974 -2.617 1 93.94 21 SER B C 1
ATOM 778 O O . SER B 1 21 ? 7.297 0.859 -2.113 1 93.94 21 SER B O 1
ATOM 780 N N . ILE B 1 22 ? 8.195 2.846 -2.865 1 92.25 22 ILE B N 1
ATOM 781 C CA . ILE B 1 22 ? 9.578 2.436 -2.654 1 92.25 22 ILE B CA 1
ATOM 782 C C . ILE B 1 22 ? 9.875 2.373 -1.159 1 92.25 22 ILE B C 1
ATOM 784 O O . ILE B 1 22 ? 10.516 1.434 -0.686 1 92.25 22 ILE B O 1
ATOM 788 N N . GLU B 1 23 ? 9.359 3.24 -0.413 1 91.88 23 GLU B N 1
ATOM 789 C CA . GLU B 1 23 ? 9.664 3.354 1.01 1 91.88 23 GLU B CA 1
ATOM 790 C C . GLU B 1 23 ? 8.914 2.297 1.821 1 91.88 23 GLU B C 1
ATOM 792 O O . GLU B 1 23 ? 9.289 2.008 2.961 1 91.88 23 GLU B O 1
ATOM 797 N N . THR B 1 24 ? 7.828 1.753 1.201 1 93.38 24 THR B N 1
ATOM 798 C CA . THR B 1 24 ? 7.016 0.812 1.962 1 93.38 24 THR B CA 1
ATOM 799 C C . THR B 1 24 ? 7.148 -0.599 1.396 1 93.38 24 THR B C 1
ATOM 801 O O . THR B 1 24 ? 6.297 -1.455 1.642 1 93.38 24 THR B O 1
ATOM 804 N N . GLU B 1 25 ? 8.156 -0.862 0.657 1 94.75 25 GLU B N 1
ATOM 805 C CA . GLU B 1 25 ? 8.398 -2.205 0.137 1 94.75 25 GLU B CA 1
ATOM 806 C C . GLU B 1 25 ? 8.617 -3.205 1.269 1 94.75 25 GLU B C 1
ATOM 808 O O . GLU B 1 25 ? 9.203 -2.865 2.301 1 94.75 25 GLU B O 1
ATOM 813 N N . VAL B 1 26 ? 8.133 -4.449 1.009 1 95.19 26 VAL B N 1
ATOM 814 C CA . VAL B 1 26 ? 8.305 -5.527 1.976 1 95.19 26 VAL B CA 1
ATOM 815 C C . VAL B 1 26 ? 8.695 -6.812 1.249 1 95.19 26 VAL B C 1
ATOM 817 O O . VAL B 1 26 ? 8.586 -6.898 0.024 1 95.19 26 VAL B O 1
ATOM 820 N N . LYS B 1 27 ? 9.172 -7.785 2.047 1 96.06 27 LYS B N 1
ATOM 821 C CA . LYS B 1 27 ? 9.445 -9.117 1.514 1 96.06 27 LYS B CA 1
ATOM 822 C C . LYS B 1 27 ? 8.258 -10.047 1.741 1 96.06 27 LYS B C 1
ATOM 824 O O . LYS B 1 27 ? 7.598 -9.984 2.781 1 96.06 27 LYS B O 1
ATOM 829 N N . ILE B 1 28 ? 8 -10.828 0.76 1 96.88 28 ILE B N 1
ATOM 830 C CA . ILE B 1 28 ? 6.957 -11.836 0.904 1 96.88 28 ILE B CA 1
ATOM 831 C C . ILE B 1 28 ? 7.516 -13.211 0.535 1 96.88 28 ILE B C 1
ATOM 833 O O . ILE B 1 28 ? 8.531 -13.305 -0.159 1 96.88 28 ILE B O 1
ATOM 837 N N . VAL B 1 29 ? 6.883 -14.188 1.081 1 97.56 29 VAL B N 1
ATOM 838 C CA . VAL B 1 29 ? 7.105 -15.562 0.65 1 97.56 29 VAL B CA 1
ATOM 839 C C . VAL B 1 29 ? 5.887 -16.078 -0.118 1 97.56 29 VAL B C 1
ATOM 841 O O . VAL B 1 29 ? 4.809 -16.25 0.46 1 97.56 29 VAL B O 1
ATOM 844 N N . PRO B 1 30 ? 6.031 -16.234 -1.435 1 96.69 30 PRO B N 1
ATOM 845 C CA . PRO B 1 30 ? 4.883 -16.734 -2.191 1 96.69 30 PRO B CA 1
ATOM 846 C C . PRO B 1 30 ? 4.473 -18.141 -1.768 1 96.69 30 PRO B C 1
ATOM 848 O O . PRO B 1 30 ? 5.324 -18.953 -1.398 1 96.69 30 PRO B O 1
ATOM 851 N N . LEU B 1 31 ? 3.193 -18.375 -1.84 1 95.94 31 LEU B N 1
ATOM 852 C CA . LEU B 1 31 ? 2.691 -19.703 -1.504 1 95.94 31 LEU B CA 1
ATOM 853 C C . LEU B 1 31 ? 2.502 -20.547 -2.76 1 95.94 31 LEU B C 1
ATOM 855 O O . LEU B 1 31 ? 2.426 -21.781 -2.684 1 95.94 31 LEU B O 1
ATOM 859 N N . LEU B 1 32 ? 2.357 -19.906 -3.92 1 93.25 32 LEU B N 1
ATOM 860 C CA . LEU B 1 32 ? 2.221 -20.547 -5.223 1 93.25 32 LEU B CA 1
ATOM 861 C C . LEU B 1 32 ? 3.168 -19.922 -6.242 1 93.25 32 LEU B C 1
ATOM 863 O O . LEU B 1 32 ? 3.658 -18.812 -6.039 1 93.25 32 LEU B O 1
ATOM 867 N N . SER B 1 33 ? 3.438 -20.609 -7.238 1 93.75 33 SER B N 1
ATOM 868 C CA . SER B 1 33 ? 4.305 -20.125 -8.305 1 93.75 33 SER B CA 1
ATOM 869 C C . SER B 1 33 ? 3.5 -19.422 -9.391 1 93.75 33 SER B C 1
ATOM 871 O O . SER B 1 33 ? 2.498 -19.953 -9.875 1 93.75 33 SER B O 1
ATOM 873 N N . PHE B 1 34 ? 3.91 -18.25 -9.672 1 90.81 34 PHE B N 1
ATOM 874 C CA . PHE B 1 34 ? 3.307 -17.578 -10.812 1 90.81 34 PHE B CA 1
ATOM 875 C C . PHE B 1 34 ? 4.289 -16.594 -11.445 1 90.81 34 PHE B C 1
ATOM 877 O O . PHE B 1 34 ? 5.234 -16.156 -10.789 1 90.81 34 PHE B O 1
ATOM 884 N N . ASP B 1 35 ? 4.043 -16.312 -12.625 1 91.38 35 ASP B N 1
ATOM 885 C CA . ASP B 1 35 ? 4.957 -15.5 -13.422 1 91.38 35 ASP B CA 1
ATOM 886 C C . ASP B 1 35 ? 4.887 -14.031 -13.016 1 91.38 35 ASP B C 1
ATOM 888 O O . ASP B 1 35 ? 4.195 -13.68 -12.055 1 91.38 35 ASP B O 1
ATOM 892 N N . ARG B 1 36 ? 5.645 -13.266 -13.727 1 92.69 36 ARG B N 1
ATOM 893 C CA . ARG B 1 36 ? 5.754 -11.844 -13.43 1 92.69 36 ARG B CA 1
ATOM 894 C C . ARG B 1 36 ? 4.441 -11.117 -13.719 1 92.69 36 ARG B C 1
ATOM 896 O O . ARG B 1 36 ? 3.666 -11.555 -14.57 1 92.69 36 ARG B O 1
ATOM 903 N N . VAL B 1 37 ? 4.273 -10.125 -12.938 1 90.12 37 VAL B N 1
ATOM 904 C CA . VAL B 1 37 ? 3.107 -9.266 -13.148 1 90.12 37 VAL B CA 1
ATOM 905 C C . VAL B 1 37 ? 3.562 -7.848 -13.477 1 90.12 37 VAL B C 1
ATOM 907 O O . VAL B 1 37 ? 4.395 -7.277 -12.773 1 90.12 37 VAL B O 1
ATOM 910 N N . ARG B 1 38 ? 3.02 -7.352 -14.586 1 91.06 38 ARG B N 1
ATOM 911 C CA .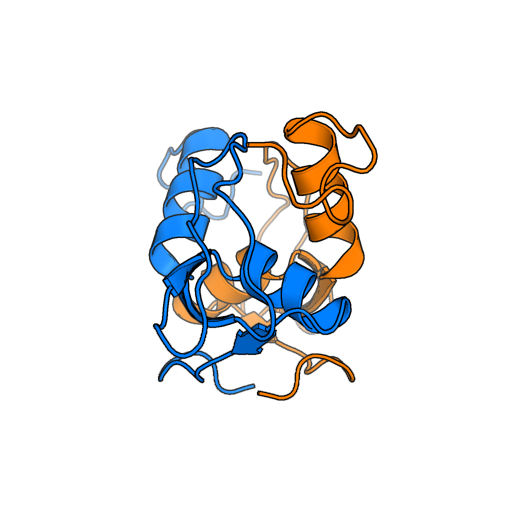 ARG B 1 38 ? 3.303 -5.973 -14.977 1 91.06 38 ARG B CA 1
ATOM 912 C C . ARG B 1 38 ? 2.184 -5.039 -14.531 1 91.06 38 ARG B C 1
ATOM 914 O O . ARG B 1 38 ? 1.029 -5.211 -14.93 1 91.06 38 ARG B O 1
ATOM 921 N N . LEU B 1 39 ? 2.531 -4.098 -13.711 1 91.5 39 LEU B N 1
ATOM 922 C CA . LEU B 1 39 ? 1.587 -3.086 -13.25 1 91.5 39 LEU B CA 1
ATOM 923 C C . LEU B 1 39 ? 2.082 -1.684 -13.578 1 91.5 39 LEU B C 1
ATOM 925 O O . LEU B 1 39 ? 3.096 -1.524 -14.266 1 91.5 39 LEU B O 1
ATOM 929 N N . LEU B 1 40 ? 1.381 -0.671 -13.078 1 86.88 40 LEU B N 1
ATOM 930 C CA . LEU B 1 40 ? 1.766 0.71 -13.352 1 86.88 40 LEU B CA 1
ATOM 931 C C . LEU B 1 40 ? 3.053 1.071 -12.617 1 86.88 40 LEU B C 1
ATOM 933 O O . LEU B 1 40 ? 3.883 1.818 -13.141 1 86.88 40 LEU B O 1
ATOM 937 N N . GLY B 1 41 ? 3.045 0.416 -11.531 1 86.62 41 GLY B N 1
ATOM 938 C CA . GLY B 1 41 ? 4.164 0.768 -10.672 1 86.62 41 GLY B CA 1
ATOM 939 C C . GLY B 1 41 ? 5.43 -0.002 -10.992 1 86.62 41 GLY B C 1
ATOM 940 O O . GLY B 1 41 ? 6.504 0.316 -10.477 1 86.62 41 GLY B O 1
ATOM 941 N N . GLY B 1 42 ? 5.27 -1.039 -11.797 1 89.81 42 GLY B N 1
ATOM 942 C CA . GLY B 1 42 ? 6.445 -1.822 -12.133 1 89.81 42 GLY B CA 1
ATOM 943 C C . GLY B 1 42 ? 6.129 -3.275 -12.438 1 89.81 42 GLY B C 1
ATOM 944 O O . GLY B 1 42 ? 4.961 -3.641 -12.602 1 89.81 42 GLY B O 1
ATOM 945 N N . ILE B 1 43 ? 7.238 -3.967 -12.648 1 92 43 ILE B N 1
ATOM 946 C CA . ILE B 1 43 ? 7.156 -5.406 -12.883 1 92 43 ILE B CA 1
ATOM 947 C C . ILE B 1 43 ? 7.578 -6.156 -11.625 1 92 43 ILE B C 1
ATOM 949 O O . ILE B 1 43 ? 8.633 -5.867 -11.047 1 92 43 ILE B O 1
ATOM 953 N N . TYR B 1 44 ? 6.746 -7.109 -11.164 1 94.62 44 TYR B N 1
ATOM 954 C CA . TYR B 1 44 ? 7.004 -7.844 -9.922 1 94.62 44 TYR B CA 1
ATOM 955 C C . TYR B 1 44 ? 7.055 -9.344 -10.18 1 94.62 44 TYR B C 1
ATOM 957 O O . TYR B 1 44 ? 6.273 -9.875 -10.969 1 94.62 44 TYR B O 1
ATOM 965 N N . GLY B 1 45 ? 7.883 -10.055 -9.438 1 92.5 45 GLY B N 1
ATOM 966 C CA . GLY B 1 45 ? 8.047 -11.492 -9.602 1 92.5 45 GLY B CA 1
ATOM 967 C C . GLY B 1 45 ? 9.258 -11.859 -10.438 1 92.5 45 GLY B C 1
ATOM 968 O O . GLY B 1 45 ? 10.156 -11.039 -10.641 1 92.5 45 GLY B O 1
ATOM 969 N N . PRO B 1 46 ? 9.367 -12.984 -10.961 1 94.75 46 PRO B N 1
ATOM 970 C CA . PRO B 1 46 ? 8.445 -14.094 -10.719 1 94.75 46 PRO B CA 1
ATOM 971 C C . PRO B 1 46 ? 8.344 -14.461 -9.234 1 94.75 46 PRO B C 1
ATOM 973 O O . PRO B 1 46 ? 9.172 -14.039 -8.43 1 94.75 46 PRO B O 1
ATOM 976 N N . PHE B 1 47 ? 7.219 -15.117 -8.961 1 96.19 47 PHE B N 1
ATOM 977 C CA . PHE B 1 47 ? 7.004 -15.641 -7.617 1 96.19 47 PHE B CA 1
ATOM 978 C C . PHE B 1 47 ? 7.203 -17.156 -7.582 1 96.19 47 PHE B C 1
ATOM 980 O O . PHE B 1 47 ? 6.473 -17.891 -8.242 1 96.19 47 PHE B O 1
ATOM 987 N N . ARG B 1 48 ? 8.195 -17.578 -6.848 1 95.81 48 ARG B N 1
ATOM 988 C CA . ARG B 1 48 ? 8.562 -18.984 -6.781 1 95.81 48 ARG B CA 1
ATOM 989 C C . ARG B 1 48 ? 8.891 -19.391 -5.348 1 95.81 48 ARG B C 1
ATOM 991 O O . ARG B 1 48 ? 10.016 -19.203 -4.883 1 95.81 48 ARG B O 1
ATOM 998 N N . PRO B 1 49 ? 7.93 -20.078 -4.719 1 95.19 49 PRO B N 1
ATOM 999 C CA . PRO B 1 49 ? 8.258 -20.547 -3.371 1 95.19 49 PRO B CA 1
ATOM 1000 C C . PRO B 1 49 ? 9.469 -21.484 -3.348 1 95.19 49 PRO B C 1
ATOM 1002 O O . PRO B 1 49 ? 9.711 -22.219 -4.312 1 95.19 49 PRO B O 1
ATOM 1005 N N . PRO B 1 50 ? 10.266 -21.406 -2.252 1 96 50 PRO B N 1
ATOM 1006 C CA . PRO B 1 50 ? 10.164 -20.594 -1.037 1 96 50 PRO B CA 1
ATOM 1007 C C . PRO B 1 50 ? 10.938 -19.281 -1.132 1 96 50 PRO B C 1
ATOM 1009 O O . PRO B 1 50 ? 11.125 -18.594 -0.122 1 96 50 PRO B O 1
ATOM 1012 N N . ALA B 1 51 ? 11.383 -18.906 -2.359 1 97.31 51 ALA B N 1
ATOM 1013 C CA . ALA B 1 51 ? 12.195 -17.688 -2.521 1 97.31 51 ALA B CA 1
ATOM 1014 C C . ALA B 1 51 ? 11.391 -16.438 -2.189 1 97.31 51 ALA B C 1
ATOM 1016 O O . ALA B 1 51 ? 10.242 -16.297 -2.625 1 97.31 51 ALA B O 1
ATOM 1017 N N . GLN B 1 52 ? 12.008 -15.609 -1.413 1 97.38 52 GLN B N 1
ATOM 1018 C CA . GLN B 1 52 ? 11.352 -14.352 -1.064 1 97.38 52 GLN B CA 1
ATOM 1019 C C . GLN B 1 52 ? 11.344 -13.391 -2.25 1 97.38 52 GLN B C 1
ATOM 1021 O O . GLN B 1 52 ? 12.211 -13.461 -3.121 1 97.38 52 GLN B O 1
ATOM 1026 N N . ALA B 1 53 ? 10.367 -12.547 -2.32 1 97.25 53 ALA B N 1
ATOM 1027 C CA . ALA B 1 53 ? 10.266 -11.492 -3.32 1 97.25 53 ALA B CA 1
ATOM 1028 C C . ALA B 1 53 ? 9.977 -10.141 -2.666 1 97.25 53 ALA B C 1
ATOM 1030 O O . ALA B 1 53 ? 9.266 -10.07 -1.662 1 97.25 53 ALA B O 1
ATOM 1031 N N . LYS B 1 54 ? 10.539 -9.133 -3.252 1 96.56 54 LYS B N 1
ATOM 1032 C CA . LYS B 1 54 ? 10.273 -7.777 -2.775 1 96.56 54 LYS B CA 1
ATOM 1033 C C . LYS B 1 54 ? 9.148 -7.125 -3.574 1 96.56 54 LYS B C 1
ATOM 1035 O O . LYS B 1 54 ? 9.172 -7.125 -4.805 1 96.56 54 LYS B O 1
ATOM 1040 N N . VAL B 1 55 ? 8.164 -6.629 -2.893 1 96.81 55 VAL B N 1
ATOM 1041 C CA . VAL B 1 55 ? 7.023 -5.98 -3.537 1 96.81 55 VAL B CA 1
ATOM 1042 C C . VAL B 1 55 ? 6.57 -4.785 -2.701 1 96.81 55 VAL B C 1
ATOM 1044 O O . VAL B 1 55 ? 6.879 -4.699 -1.511 1 96.81 55 VAL B O 1
ATOM 1047 N N . PRO B 1 56 ? 5.895 -3.885 -3.32 1 95.94 56 PRO B N 1
ATOM 1048 C CA . PRO B 1 56 ? 5.297 -2.828 -2.502 1 95.94 56 PRO B CA 1
ATOM 1049 C C . PRO B 1 56 ? 4.289 -3.367 -1.486 1 95.94 56 PRO B C 1
ATOM 1051 O O . PRO B 1 56 ? 3.652 -4.395 -1.729 1 95.94 56 PRO B O 1
ATOM 1054 N N . LEU B 1 57 ? 4.078 -2.691 -0.487 1 94.69 57 LEU B N 1
ATOM 1055 C CA . LEU B 1 57 ? 3.225 -3.139 0.608 1 94.69 57 LEU B CA 1
ATOM 1056 C C . LEU B 1 57 ? 1.812 -3.434 0.112 1 94.69 57 LEU B C 1
ATOM 1058 O O . LEU B 1 57 ? 1.197 -4.418 0.525 1 94.69 57 LEU B O 1
ATOM 1062 N N . TRP B 1 58 ? 1.305 -2.576 -0.694 1 94.12 58 TRP B N 1
ATOM 1063 C CA . TRP B 1 58 ? -0.07 -2.768 -1.144 1 94.12 58 TRP B CA 1
ATOM 1064 C C . TRP B 1 58 ? -0.21 -4.062 -1.934 1 94.12 58 TRP B C 1
ATOM 1066 O O . TRP B 1 58 ? -1.248 -4.727 -1.873 1 94.12 58 TRP B O 1
ATOM 1076 N N . LEU B 1 59 ? 0.738 -4.441 -2.688 1 95.19 59 LEU B N 1
ATOM 1077 C CA . LEU B 1 59 ? 0.695 -5.699 -3.43 1 95.19 59 LEU B CA 1
ATOM 1078 C C . LEU B 1 59 ? 0.83 -6.891 -2.49 1 95.19 59 LEU B C 1
ATOM 1080 O O . LEU B 1 59 ? 0.124 -7.891 -2.643 1 95.19 59 LEU B O 1
ATOM 1084 N N . ALA B 1 60 ? 1.708 -6.695 -1.507 1 95.44 60 ALA B N 1
ATOM 1085 C CA . ALA B 1 60 ? 1.871 -7.734 -0.495 1 95.44 60 ALA B CA 1
ATOM 1086 C C . ALA B 1 60 ? 0.553 -8.016 0.221 1 95.44 60 ALA B C 1
ATOM 1088 O O . ALA B 1 60 ? 0.154 -9.172 0.37 1 95.44 60 ALA B O 1
ATOM 1089 N N . ALA B 1 61 ? -0.06 -6.953 0.57 1 93.75 61 ALA B N 1
ATOM 1090 C CA . ALA B 1 61 ? -1.325 -7.066 1.292 1 93.75 61 ALA B CA 1
ATOM 1091 C C . ALA B 1 61 ? -2.41 -7.668 0.405 1 93.75 61 ALA B C 1
ATOM 1093 O O . ALA B 1 61 ? -3.219 -8.477 0.866 1 93.75 61 ALA B O 1
ATOM 1094 N N . TYR B 1 62 ? -2.439 -7.266 -0.813 1 93.25 62 TYR B N 1
ATOM 1095 C CA . TYR B 1 62 ? -3.408 -7.773 -1.78 1 93.25 62 TYR B CA 1
ATOM 1096 C C . TYR B 1 62 ? -3.24 -9.273 -1.981 1 93.25 62 TYR B C 1
ATOM 1098 O O . TYR B 1 62 ? -4.219 -10.023 -1.938 1 93.25 62 TYR B O 1
ATOM 1106 N N . LEU B 1 63 ? -2.039 -9.727 -2.176 1 93.25 63 LEU B N 1
ATOM 1107 C CA . LEU B 1 63 ? -1.739 -11.141 -2.375 1 93.25 63 LEU B CA 1
ATOM 1108 C C . LEU B 1 63 ? -2.021 -11.945 -1.108 1 93.25 63 LEU B C 1
ATOM 1110 O O . LEU B 1 63 ? -2.516 -13.07 -1.178 1 93.25 63 LEU B O 1
ATOM 1114 N N . LYS B 1 64 ? -1.694 -11.266 0.047 1 92.75 64 LYS B N 1
ATOM 1115 C CA . LYS B 1 64 ? -1.97 -11.938 1.314 1 92.75 64 LYS B CA 1
ATOM 1116 C C . LYS B 1 64 ? -3.467 -12.164 1.504 1 92.75 64 LYS B C 1
ATOM 1118 O O . LYS B 1 64 ? -3.891 -13.25 1.895 1 92.75 64 LYS B O 1
ATOM 1123 N N . ARG B 1 65 ? -4.176 -11.203 1.253 1 89.81 65 ARG B N 1
ATOM 1124 C CA . ARG B 1 65 ? -5.625 -11.297 1.382 1 89.81 65 ARG B CA 1
ATOM 1125 C C . ARG B 1 65 ? -6.184 -12.422 0.516 1 89.81 65 ARG B C 1
ATOM 1127 O O . ARG B 1 65 ? -7.203 -13.023 0.854 1 89.81 65 ARG B O 1
ATOM 1134 N N . ARG B 1 66 ? -5.551 -12.68 -0.513 1 88.38 66 ARG B N 1
ATOM 1135 C CA . ARG B 1 66 ? -5.977 -13.719 -1.444 1 88.38 66 ARG B CA 1
ATOM 1136 C C . ARG B 1 66 ? -5.262 -15.039 -1.162 1 88.38 66 ARG B C 1
ATOM 1138 O O . ARG B 1 66 ? -5.336 -15.977 -1.961 1 88.38 66 ARG B O 1
ATOM 1145 N N . ASN B 1 67 ? -4.496 -15.094 -0.077 1 90.94 67 ASN B N 1
ATOM 1146 C CA . ASN B 1 67 ? -3.816 -16.297 0.402 1 90.94 67 ASN B CA 1
ATOM 1147 C C . ASN B 1 67 ? -2.773 -16.781 -0.599 1 90.94 67 ASN B C 1
ATOM 1149 O O . ASN B 1 67 ? -2.646 -17.984 -0.83 1 90.94 67 ASN B O 1
ATOM 1153 N N . LYS B 1 68 ? -2.111 -15.812 -1.158 1 93.31 68 LYS B N 1
ATOM 1154 C CA . LYS B 1 68 ? -1.127 -16.156 -2.178 1 93.31 68 LYS B CA 1
ATOM 1155 C C . LYS B 1 68 ? 0.295 -15.977 -1.659 1 93.31 68 LYS B C 1
ATOM 1157 O O . LYS B 1 68 ? 1.261 -16.359 -2.326 1 93.31 68 LYS B O 1
ATOM 1162 N N . CYS B 1 69 ? 0.386 -15.391 -0.498 1 95.38 69 CYS B N 1
ATOM 1163 C CA . CYS B 1 69 ? 1.717 -15.18 0.06 1 95.38 69 CYS B CA 1
ATOM 1164 C C . CYS B 1 69 ? 1.654 -15.031 1.575 1 95.38 69 CYS B C 1
ATOM 1166 O O . CYS B 1 69 ? 0.568 -14.945 2.15 1 95.38 69 CYS B O 1
ATOM 1168 N N . ALA B 1 70 ? 2.82 -15.094 2.154 1 94.38 70 ALA B N 1
ATOM 1169 C CA . ALA B 1 70 ? 3.051 -14.625 3.52 1 94.38 70 ALA B CA 1
ATOM 1170 C C . ALA B 1 70 ? 3.975 -13.414 3.531 1 94.38 70 ALA B C 1
ATOM 1172 O O . ALA B 1 70 ? 4.938 -13.344 2.762 1 94.38 70 ALA B O 1
ATOM 1173 N N . ILE B 1 71 ? 3.652 -12.492 4.363 1 93.88 71 ILE B N 1
ATOM 1174 C CA . ILE B 1 71 ? 4.469 -11.281 4.461 1 93.88 71 ILE B CA 1
ATOM 1175 C C . ILE B 1 71 ? 5.531 -11.469 5.539 1 93.88 71 ILE B C 1
ATOM 1177 O O . ILE B 1 71 ? 5.23 -11.914 6.648 1 93.88 71 ILE B O 1
ATOM 1181 N N . VAL B 1 72 ? 6.738 -11.156 5.156 1 93.06 72 VAL B N 1
ATOM 1182 C CA . VAL B 1 72 ? 7.828 -11.094 6.129 1 93.06 72 VAL B CA 1
ATOM 1183 C C . VAL B 1 72 ? 7.793 -9.758 6.859 1 93.06 72 VAL B C 1
ATOM 1185 O O . VAL B 1 72 ? 8 -8.703 6.25 1 93.06 72 VAL B O 1
ATOM 1188 N N . PRO B 1 73 ? 7.473 -9.789 8.117 1 86 73 PRO B N 1
ATOM 1189 C CA . PRO B 1 73 ? 7.312 -8.523 8.844 1 86 73 PRO B CA 1
ATOM 1190 C C . PRO B 1 73 ? 8.562 -7.645 8.773 1 86 73 PRO B C 1
ATOM 1192 O O . PRO B 1 73 ? 9.633 -8.055 9.211 1 86 73 PRO B O 1
ATOM 1195 N N . PRO B 1 74 ? 8.289 -6.484 8.211 1 84.62 74 PRO B N 1
ATOM 1196 C CA . PRO B 1 74 ? 9.43 -5.566 8.25 1 84.62 74 PRO B CA 1
ATOM 1197 C C . PRO B 1 74 ? 9.602 -4.895 9.609 1 84.62 74 PRO B C 1
ATOM 1199 O O . PRO B 1 74 ? 8.664 -4.863 10.414 1 84.62 74 PRO B O 1
ATOM 1202 N N . ALA B 1 75 ? 10.688 -4.438 9.891 1 80.19 75 ALA B N 1
ATOM 1203 C CA . ALA B 1 75 ? 11.016 -3.838 11.188 1 80.19 75 ALA B CA 1
ATOM 1204 C C . ALA B 1 75 ? 10.109 -2.645 11.477 1 80.19 75 ALA B C 1
ATOM 1206 O O . ALA B 1 75 ? 9.781 -2.377 12.633 1 80.19 75 ALA B O 1
ATOM 1207 N N . TRP B 1 76 ? 9.688 -2.047 10.523 1 78.75 76 TRP B N 1
ATOM 1208 C CA . TRP B 1 76 ? 8.977 -0.785 10.711 1 78.75 76 TRP B CA 1
ATOM 1209 C C . TRP B 1 76 ? 7.473 -1.005 10.711 1 78.75 76 TRP B C 1
ATOM 1211 O O . TRP B 1 76 ? 6.711 -0.115 11.102 1 78.75 76 TRP B O 1
ATOM 1221 N N . LEU B 1 77 ? 7.141 -2.211 10.109 1 75.69 77 LEU B N 1
ATOM 1222 C CA . LEU B 1 77 ? 5.707 -2.465 9.984 1 75.69 77 LEU B CA 1
ATOM 1223 C C . LEU B 1 77 ? 5.168 -3.166 11.227 1 75.69 77 LEU B C 1
ATOM 1225 O O . LEU B 1 77 ? 5.289 -4.387 11.359 1 75.69 77 LEU B O 1
ATOM 1229 N N . THR B 1 78 ? 5.215 -2.648 12.344 1 73.44 78 THR B N 1
ATOM 1230 C CA . THR B 1 78 ? 4.566 -3.166 13.547 1 73.44 78 THR B CA 1
ATOM 1231 C C . THR B 1 78 ? 3.301 -2.373 13.859 1 73.44 78 THR B C 1
ATOM 1233 O O . THR B 1 78 ? 3.297 -1.144 13.781 1 73.44 78 THR B O 1
ATOM 1236 N N . VAL B 1 79 ? 2.252 -3.023 13.633 1 63.53 79 VAL B N 1
ATOM 1237 C CA . VAL B 1 79 ? 1.009 -2.322 13.938 1 63.53 79 VAL B CA 1
ATOM 1238 C C . VAL B 1 79 ? 0.804 -2.264 15.453 1 63.53 79 VAL B C 1
ATOM 1240 O O . VAL B 1 79 ? 1.299 -3.121 16.188 1 63.53 79 VAL B O 1
#

Solvent-accessible surface area (backbone atoms only — not comparable to full-atom values): 8692 Å² total; per-residue (Å²): 104,62,29,43,71,75,74,32,75,70,56,51,39,67,51,49,54,49,50,30,40,64,74,41,49,35,42,28,32,31,71,49,72,34,48,36,32,73,42,82,90,42,75,40,65,60,33,45,57,80,48,68,42,74,39,35,40,44,56,50,51,43,36,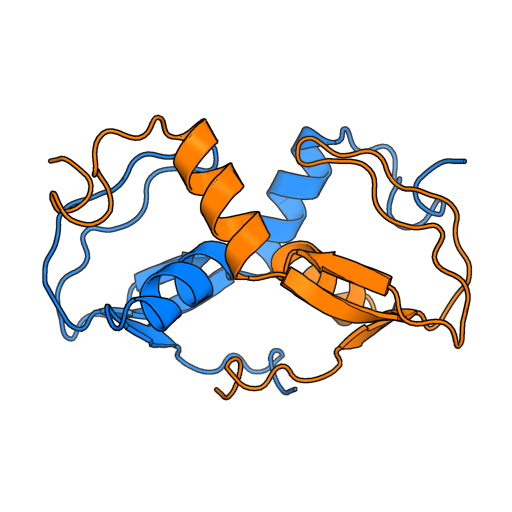34,75,68,68,39,35,44,70,50,72,48,92,80,65,66,120,103,60,30,43,69,78,74,32,74,70,56,51,39,66,50,48,53,50,51,30,39,64,76,41,50,36,42,28,32,30,70,50,71,34,46,37,33,73,42,85,89,43,76,42,67,61,33,45,56,81,47,68,43,73,40,35,40,44,56,50,50,42,37,35,76,67,68,39,34,44,71,50,72,47,92,80,64,66,118